Protein AF-A0A0S2DE59-F1 (afdb_monomer_lite)

pLDDT: mean 85.63, std 10.28, range [42.84, 95.5]

Sequence (108 aa):
MTPVGAQGLGSAGPAKLTDGYILSFATLRGLSGAIDIGVEEAPCFSPERAAALVGGATGSVEFDAHMIDHGKTYTIEKNGFYVSFATTDETYRCVKAIHLWPSDKKAP

Structure (mmCIF, N/CA/C/O backbone):
data_AF-A0A0S2DE59-F1
#
_entry.id   AF-A0A0S2DE59-F1
#
loop_
_atom_site.group_PDB
_atom_site.id
_atom_site.type_symbol
_atom_site.label_atom_id
_atom_site.label_alt_id
_atom_site.label_comp_id
_atom_site.label_asym_id
_atom_site.label_entity_id
_atom_site.label_seq_id
_atom_site.pdbx_PDB_ins_code
_atom_site.Cartn_x
_atom_site.Cartn_y
_atom_site.Cartn_z
_atom_site.occupancy
_atom_site.B_iso_or_equiv
_atom_site.auth_seq_id
_atom_site.auth_comp_id
_atom_site.auth_asym_id
_atom_site.auth_atom_id
_atom_site.pdbx_PDB_model_num
ATOM 1 N N . MET A 1 1 ? -13.731 -6.563 23.453 1.00 42.84 1 MET A N 1
ATOM 2 C CA . MET A 1 1 ? -12.371 -6.320 22.928 1.00 42.84 1 MET A CA 1
ATOM 3 C C . MET A 1 1 ? -11.802 -5.118 23.662 1.00 42.84 1 MET A C 1
ATOM 5 O O . MET A 1 1 ? -12.529 -4.146 23.820 1.00 42.84 1 MET A O 1
ATOM 9 N N . THR A 1 2 ? -10.574 -5.202 24.171 1.00 50.81 2 THR A N 1
ATOM 10 C CA . THR A 1 2 ? -9.914 -4.078 24.854 1.00 50.81 2 THR A CA 1
ATOM 11 C C . THR A 1 2 ? -9.525 -3.017 23.818 1.00 50.81 2 THR A C 1
ATOM 13 O O . THR A 1 2 ? -8.991 -3.399 22.774 1.00 50.81 2 THR A O 1
ATOM 16 N N . PRO A 1 3 ? -9.790 -1.719 24.052 1.00 59.22 3 PRO A N 1
ATOM 17 C CA . PRO A 1 3 ? -9.374 -0.664 23.137 1.00 59.22 3 PRO A CA 1
ATOM 18 C C . PRO A 1 3 ? -7.858 -0.664 22.961 1.00 59.22 3 PRO A C 1
ATOM 20 O O . PRO A 1 3 ? -7.110 -0.835 23.925 1.00 59.22 3 PRO A O 1
ATOM 23 N N . VAL A 1 4 ? -7.410 -0.444 21.729 1.00 66.00 4 VAL A N 1
ATOM 24 C CA . VAL A 1 4 ? -5.995 -0.227 21.438 1.00 66.00 4 VAL A CA 1
ATOM 25 C C . VAL A 1 4 ? -5.596 1.105 22.073 1.00 66.00 4 VAL A C 1
ATOM 27 O O . VAL A 1 4 ? -6.142 2.147 21.720 1.00 66.00 4 VAL A O 1
ATOM 30 N N . GLY A 1 5 ? -4.712 1.057 23.072 1.00 68.81 5 GLY A N 1
ATOM 31 C CA . GLY A 1 5 ? -4.244 2.243 23.794 1.00 68.81 5 GLY A CA 1
ATOM 32 C C . GLY A 1 5 ? -3.458 3.207 22.901 1.00 68.81 5 GLY A C 1
ATOM 33 O O . GLY A 1 5 ? -3.206 2.930 21.729 1.00 68.81 5 GLY A O 1
ATOM 34 N N . ALA A 1 6 ? -3.018 4.336 23.464 1.00 71.25 6 ALA A N 1
ATOM 35 C CA . ALA A 1 6 ? -2.311 5.387 22.721 1.00 71.25 6 ALA A CA 1
ATOM 36 C C . ALA A 1 6 ? -1.071 4.881 21.954 1.00 71.25 6 ALA A C 1
ATOM 38 O O . ALA A 1 6 ? -0.744 5.414 20.896 1.00 71.25 6 ALA A O 1
ATOM 39 N N . GLN A 1 7 ? -0.414 3.836 22.462 1.00 72.25 7 GLN A N 1
ATOM 40 C CA . GLN A 1 7 ? 0.773 3.227 21.863 1.00 72.25 7 GLN A CA 1
ATOM 41 C C . GLN A 1 7 ? 0.477 2.432 20.584 1.00 72.25 7 GLN A C 1
ATOM 43 O O . GLN A 1 7 ? 1.384 2.237 19.779 1.00 72.25 7 GLN A O 1
ATOM 48 N N . GLY A 1 8 ? -0.767 1.998 20.360 1.00 76.69 8 GLY A N 1
ATOM 49 C CA . GLY A 1 8 ? -1.088 1.114 19.244 1.00 76.69 8 GLY A CA 1
ATOM 50 C C . GLY A 1 8 ? -0.879 -0.377 19.532 1.00 76.69 8 GLY A C 1
ATOM 51 O O . GLY A 1 8 ? -0.639 -0.789 20.666 1.00 76.69 8 GLY A O 1
ATOM 52 N N . LEU A 1 9 ? -0.988 -1.187 18.480 1.00 79.25 9 LEU A N 1
ATOM 53 C CA . LEU A 1 9 ? -0.587 -2.594 18.449 1.00 79.25 9 LEU A CA 1
ATOM 54 C C . LEU A 1 9 ? 0.490 -2.773 17.383 1.00 79.25 9 LEU A C 1
ATOM 56 O O . LEU A 1 9 ? 0.419 -2.155 16.326 1.00 79.25 9 LEU A O 1
ATOM 60 N N . GLY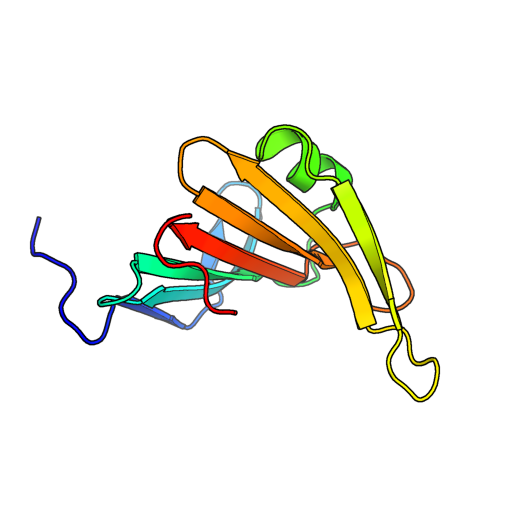 A 1 10 ? 1.464 -3.638 17.636 1.00 73.81 10 GLY A N 1
ATOM 61 C CA . GLY A 1 10 ? 2.498 -3.974 16.667 1.00 73.81 10 GLY A CA 1
ATOM 62 C C . GLY A 1 10 ? 2.885 -5.438 16.780 1.00 73.81 10 GLY A C 1
ATOM 63 O O . GLY A 1 10 ? 2.925 -5.992 17.877 1.00 73.81 10 GLY A O 1
ATOM 64 N N . SER A 1 11 ? 3.171 -6.059 15.643 1.00 74.19 11 SER A N 1
ATOM 65 C CA . SER A 1 11 ? 3.798 -7.372 15.562 1.00 74.19 11 SER A CA 1
ATOM 66 C C . SER A 1 11 ? 5.067 -7.236 14.730 1.00 74.19 11 SER A C 1
ATOM 68 O O . SER A 1 11 ? 5.021 -6.778 13.586 1.00 74.19 11 SER A O 1
ATOM 70 N N . ALA A 1 12 ? 6.199 -7.615 15.325 1.00 70.06 12 ALA A N 1
ATOM 71 C CA . ALA A 1 12 ? 7.418 -7.872 14.574 1.00 70.06 12 ALA A CA 1
ATOM 72 C C . ALA A 1 12 ? 7.220 -9.181 13.794 1.00 70.06 12 ALA A C 1
ATOM 74 O O . ALA A 1 12 ? 6.844 -10.192 14.391 1.00 70.06 12 ALA A O 1
ATOM 75 N N . GLY A 1 13 ? 7.399 -9.143 12.472 1.00 68.94 13 GLY A N 1
ATOM 76 C CA . GLY A 1 13 ? 7.365 -10.332 11.626 1.00 68.94 13 GLY A CA 1
ATOM 77 C C . GLY A 1 13 ? 8.661 -11.153 11.720 1.00 68.94 13 GLY A C 1
ATOM 78 O O . GLY A 1 13 ? 9.533 -10.848 12.539 1.00 68.94 13 GLY A O 1
ATOM 79 N N . PRO A 1 14 ? 8.802 -12.206 10.896 1.00 79.81 14 PRO A N 1
ATOM 80 C CA . PRO A 1 14 ? 7.920 -12.553 9.781 1.00 79.81 14 PRO A CA 1
ATOM 81 C C . PRO A 1 14 ? 6.655 -13.317 10.210 1.00 79.81 14 PRO A C 1
ATOM 83 O O . PRO A 1 14 ? 6.728 -14.321 10.918 1.00 79.81 14 PRO A O 1
ATOM 86 N N . ALA A 1 15 ? 5.488 -12.886 9.723 1.00 85.31 15 ALA A N 1
ATOM 87 C CA . ALA A 1 15 ? 4.222 -13.609 9.858 1.00 85.31 15 ALA A CA 1
ATOM 88 C C . ALA A 1 15 ? 3.778 -14.156 8.495 1.00 85.31 15 ALA A C 1
ATOM 90 O O . ALA A 1 15 ? 3.480 -13.393 7.576 1.00 85.31 15 ALA A O 1
ATOM 91 N N . LYS A 1 16 ? 3.729 -15.485 8.356 1.00 89.19 16 LYS A N 1
ATOM 92 C CA . LYS A 1 16 ? 3.274 -16.146 7.127 1.00 89.19 16 LYS A CA 1
ATOM 93 C C . LYS A 1 16 ? 1.747 -16.231 7.093 1.00 89.19 16 LYS A C 1
ATOM 95 O O . LYS A 1 16 ? 1.134 -16.768 8.014 1.00 89.19 16 LYS A O 1
ATOM 100 N N . LEU A 1 17 ? 1.152 -15.737 6.016 1.00 88.25 17 LEU A N 1
ATOM 101 C CA . LEU A 1 17 ? -0.279 -15.801 5.744 1.00 88.25 17 LEU A CA 1
ATOM 102 C C . LEU A 1 17 ? -0.679 -17.161 5.153 1.00 88.25 17 LEU A C 1
ATOM 104 O O . LEU A 1 17 ? 0.152 -17.931 4.663 1.00 88.25 17 LEU A O 1
ATOM 108 N N . THR A 1 18 ? -1.976 -17.466 5.191 1.00 89.31 18 THR A N 1
ATOM 109 C CA . THR A 1 18 ? -2.533 -18.738 4.694 1.00 89.31 18 THR A CA 1
ATOM 110 C C . THR A 1 18 ? -2.370 -18.922 3.187 1.00 89.31 18 THR A C 1
ATOM 112 O O . THR A 1 18 ? -2.295 -20.053 2.715 1.00 89.31 18 THR A O 1
ATOM 115 N N . ASP A 1 19 ? -2.272 -17.828 2.438 1.00 86.62 19 ASP A N 1
ATOM 116 C CA . ASP A 1 19 ? -2.011 -17.794 0.999 1.00 86.62 19 ASP A CA 1
ATOM 117 C C . ASP A 1 19 ? -0.509 -17.795 0.652 1.00 86.62 19 ASP A C 1
ATOM 119 O O . ASP A 1 19 ? -0.138 -17.751 -0.519 1.00 86.62 19 ASP A O 1
ATOM 123 N N . GLY A 1 20 ? 0.361 -17.908 1.662 1.00 88.31 20 GLY A N 1
ATOM 124 C CA . GLY A 1 20 ? 1.798 -18.100 1.503 1.00 88.31 20 GLY A CA 1
ATOM 125 C C . GLY A 1 20 ? 2.633 -16.821 1.486 1.00 88.31 20 GLY A C 1
ATOM 126 O O . GLY A 1 20 ? 3.857 -16.940 1.543 1.00 88.31 20 GLY A O 1
ATOM 127 N N . TYR A 1 21 ? 2.013 -15.637 1.463 1.00 89.56 21 TYR A N 1
ATOM 128 C CA . TYR A 1 21 ? 2.719 -14.356 1.576 1.00 89.56 21 TYR A CA 1
ATOM 129 C C . TYR A 1 21 ? 3.241 -14.121 2.993 1.00 89.56 21 TYR A C 1
ATOM 131 O O . TYR A 1 21 ? 2.746 -14.702 3.961 1.00 89.56 21 TYR A O 1
ATOM 139 N N . ILE A 1 22 ? 4.271 -13.287 3.117 1.00 90.69 22 ILE A N 1
ATOM 140 C CA . ILE A 1 22 ? 4.945 -13.033 4.389 1.00 90.69 22 ILE A CA 1
ATOM 141 C C . ILE A 1 22 ? 4.855 -11.543 4.704 1.00 90.69 22 ILE A C 1
ATOM 143 O O . ILE A 1 22 ? 5.204 -10.701 3.880 1.00 90.69 22 ILE A O 1
ATOM 147 N N . LEU A 1 23 ? 4.381 -11.233 5.909 1.00 89.06 23 LEU A N 1
ATOM 148 C CA . LEU A 1 23 ? 4.396 -9.885 6.460 1.00 89.06 23 LEU A CA 1
ATOM 149 C C . LEU A 1 23 ? 5.667 -9.697 7.285 1.00 89.06 23 LEU A C 1
ATOM 151 O O . LEU A 1 23 ? 5.885 -10.444 8.242 1.00 89.06 23 LEU A O 1
ATOM 155 N N . SER A 1 24 ? 6.479 -8.701 6.944 1.00 88.12 24 SER A N 1
ATOM 156 C CA . SER A 1 24 ? 7.697 -8.359 7.688 1.00 88.12 24 SER A CA 1
ATOM 157 C C . SER A 1 24 ? 7.375 -7.603 8.980 1.00 88.12 24 SER A C 1
ATOM 159 O O . SER A 1 24 ? 8.052 -7.767 9.995 1.00 88.12 24 SER A O 1
ATOM 161 N N . PHE A 1 25 ? 6.289 -6.828 8.982 1.00 87.62 25 PHE A N 1
ATOM 162 C CA . PHE A 1 25 ? 5.700 -6.226 10.175 1.00 87.62 25 PHE A CA 1
ATOM 163 C C . PHE A 1 25 ? 4.242 -5.829 9.927 1.00 87.62 25 PHE A C 1
ATOM 165 O O . PHE A 1 25 ? 3.812 -5.647 8.788 1.00 87.62 25 PHE A O 1
ATOM 172 N N . ALA A 1 26 ? 3.491 -5.625 11.006 1.00 88.25 26 ALA A N 1
ATOM 173 C CA . ALA A 1 26 ? 2.213 -4.923 10.960 1.00 88.25 26 ALA A CA 1
ATOM 174 C C . ALA A 1 26 ? 2.041 -4.081 12.223 1.00 88.25 26 ALA A C 1
ATOM 176 O O . ALA A 1 26 ? 2.278 -4.562 13.334 1.00 88.25 26 ALA A O 1
ATOM 177 N N . THR A 1 27 ? 1.617 -2.831 12.065 1.00 88.62 27 THR A N 1
ATOM 178 C CA . THR A 1 27 ? 1.339 -1.928 13.183 1.00 88.62 27 THR A CA 1
ATOM 179 C C . THR A 1 27 ? 0.011 -1.211 12.982 1.00 88.62 27 THR A C 1
ATOM 181 O O . THR A 1 27 ? -0.353 -0.869 11.863 1.00 88.62 27 THR A O 1
ATOM 184 N N . LEU A 1 28 ? -0.713 -0.992 14.075 1.00 87.50 28 LEU A N 1
ATOM 185 C CA . LEU A 1 28 ? -1.902 -0.155 14.164 1.00 87.50 28 LEU A CA 1
ATOM 186 C C . LEU A 1 28 ? -1.596 0.952 15.166 1.00 87.50 28 LEU A C 1
ATOM 188 O O . LEU A 1 28 ? -1.454 0.689 16.359 1.00 87.50 28 LEU A O 1
ATOM 192 N N . ARG A 1 29 ? -1.508 2.192 14.703 1.00 84.50 29 ARG A N 1
ATOM 193 C CA . ARG A 1 29 ? -1.213 3.352 15.543 1.00 84.50 29 ARG A CA 1
ATOM 194 C C . ARG A 1 29 ? -2.464 3.781 16.301 1.00 84.50 29 ARG A C 1
ATOM 196 O O . ARG A 1 29 ? -3.463 4.141 15.687 1.00 84.50 29 ARG A O 1
ATOM 203 N N . GLY A 1 30 ? -2.404 3.796 17.632 1.00 81.31 30 GLY A N 1
ATOM 204 C CA . GLY A 1 30 ? -3.581 4.022 18.482 1.00 81.31 30 GLY A CA 1
ATOM 205 C C . GLY A 1 30 ? -4.285 5.364 18.250 1.00 81.31 30 GLY A C 1
ATOM 206 O O . GLY A 1 30 ? -5.502 5.409 18.106 1.00 81.31 30 GLY A O 1
ATOM 207 N N . LEU A 1 31 ? -3.531 6.466 18.167 1.00 82.31 31 LEU A N 1
ATOM 208 C CA . LEU A 1 31 ? -4.113 7.812 18.050 1.00 82.31 31 LEU A CA 1
ATOM 209 C C . LEU A 1 31 ? -4.636 8.129 16.639 1.00 82.31 31 LEU A C 1
ATOM 211 O O . LEU A 1 31 ? -5.742 8.659 16.476 1.00 82.31 31 LEU A O 1
ATOM 215 N N . SER A 1 32 ? -3.847 7.809 15.610 1.00 83.94 32 SER A N 1
ATOM 216 C CA . SER A 1 32 ? -4.228 8.077 14.221 1.00 83.94 32 SER A CA 1
ATOM 217 C C . SER A 1 32 ? -5.159 7.013 13.646 1.00 83.94 32 SER A C 1
ATOM 219 O O . SER A 1 32 ? -5.842 7.284 12.668 1.00 83.94 32 SER A O 1
ATOM 221 N N . GLY A 1 33 ? -5.204 5.813 14.230 1.00 84.81 33 GLY A N 1
ATOM 222 C CA . GLY A 1 33 ? -5.862 4.654 13.625 1.00 84.81 33 GLY A CA 1
ATOM 223 C C . GLY A 1 33 ? -5.171 4.170 12.34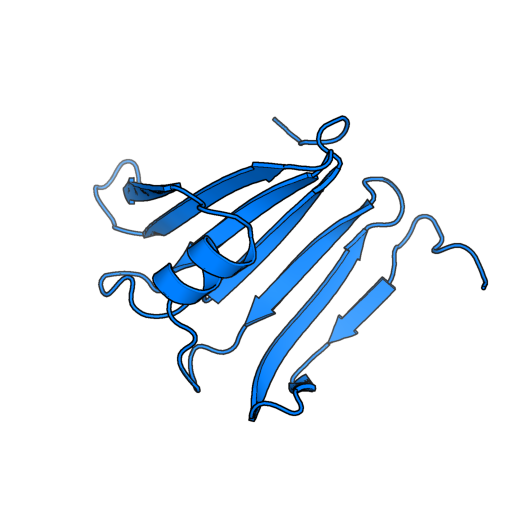7 1.00 84.81 33 GLY A C 1
ATOM 224 O O . GLY A 1 33 ? -5.751 3.368 11.621 1.00 84.81 33 GLY A O 1
ATOM 225 N N . ALA A 1 34 ? -3.967 4.671 12.050 1.00 90.00 34 ALA A N 1
ATOM 226 C CA . ALA A 1 34 ? -3.227 4.291 10.856 1.00 90.00 34 ALA A CA 1
ATOM 227 C C . ALA A 1 34 ? -2.724 2.852 10.972 1.00 90.00 34 ALA A C 1
ATOM 229 O O . ALA A 1 34 ? -2.301 2.431 12.050 1.00 90.00 34 ALA A O 1
ATOM 230 N N . ILE A 1 35 ? -2.748 2.126 9.862 1.00 91.31 35 ILE A N 1
ATOM 231 C CA . ILE A 1 35 ? -2.252 0.759 9.761 1.00 91.31 35 ILE A CA 1
ATOM 232 C C . ILE A 1 35 ? -1.076 0.762 8.793 1.00 91.31 35 ILE A C 1
ATOM 234 O O . ILE A 1 35 ? -1.234 1.134 7.634 1.00 91.31 35 ILE A O 1
ATOM 238 N N . ASP A 1 36 ? 0.081 0.319 9.267 1.00 91.31 36 ASP A N 1
ATOM 239 C CA . ASP A 1 36 ? 1.290 0.163 8.464 1.00 91.31 36 ASP A CA 1
ATOM 240 C C . ASP A 1 36 ? 1.617 -1.331 8.368 1.00 91.31 36 ASP A C 1
ATOM 242 O O . ASP A 1 36 ? 1.735 -2.004 9.395 1.00 91.31 36 ASP A O 1
ATOM 246 N N . ILE A 1 37 ? 1.760 -1.852 7.152 1.00 91.12 37 ILE A N 1
ATOM 247 C CA . ILE A 1 37 ? 2.051 -3.262 6.877 1.00 91.12 37 ILE A CA 1
ATOM 248 C C . ILE A 1 37 ? 3.279 -3.339 5.975 1.00 91.12 37 ILE A C 1
ATOM 250 O O . ILE A 1 37 ? 3.279 -2.801 4.869 1.00 91.12 37 ILE A O 1
ATOM 254 N N . GLY A 1 38 ? 4.308 -4.042 6.438 1.00 89.94 38 GLY A N 1
ATOM 255 C CA . GLY A 1 38 ? 5.451 -4.430 5.623 1.00 89.94 38 GLY A CA 1
ATOM 256 C C . GLY A 1 38 ? 5.215 -5.796 4.993 1.00 89.94 38 GLY A C 1
ATOM 257 O O . GLY A 1 38 ? 4.754 -6.721 5.667 1.00 89.94 38 GLY A O 1
ATOM 258 N N . VAL A 1 39 ? 5.533 -5.928 3.709 1.00 90.56 39 VAL A N 1
ATOM 259 C CA . VAL A 1 39 ? 5.403 -7.175 2.948 1.00 90.56 39 VAL A CA 1
ATOM 260 C C . VAL A 1 39 ? 6.794 -7.584 2.477 1.00 90.56 39 VAL A C 1
ATOM 262 O O . VAL A 1 39 ? 7.547 -6.750 1.983 1.00 90.56 39 VAL A O 1
ATOM 265 N N . GLU A 1 40 ? 7.154 -8.853 2.654 1.00 87.88 40 GLU A N 1
ATOM 266 C CA . GLU A 1 40 ? 8.398 -9.381 2.087 1.00 87.88 40 GLU A CA 1
ATOM 267 C C . GLU A 1 40 ? 8.321 -9.399 0.555 1.00 87.88 40 GLU A C 1
ATOM 269 O O . GLU A 1 40 ? 7.288 -9.747 -0.021 1.00 87.88 40 GLU A O 1
ATOM 274 N N . GLU A 1 41 ? 9.432 -9.097 -0.119 1.00 83.25 41 GLU A N 1
ATOM 275 C CA . GLU A 1 41 ? 9.487 -9.081 -1.590 1.00 83.25 41 GLU A CA 1
ATOM 276 C C . GLU A 1 41 ? 9.232 -10.464 -2.209 1.00 83.25 41 GLU A C 1
ATOM 278 O O . GLU A 1 41 ? 8.766 -10.576 -3.348 1.00 83.25 41 GLU A O 1
ATOM 283 N N . ALA A 1 42 ? 9.518 -11.528 -1.452 1.00 84.81 42 ALA A N 1
ATOM 284 C CA . ALA A 1 42 ? 9.280 -12.907 -1.842 1.00 84.81 42 ALA A CA 1
ATOM 285 C C . ALA A 1 42 ? 8.392 -13.631 -0.806 1.00 84.81 42 ALA A C 1
ATOM 287 O O . ALA A 1 42 ? 8.760 -13.710 0.367 1.00 84.81 42 ALA A O 1
ATOM 288 N N . PRO A 1 43 ? 7.264 -14.239 -1.228 1.00 87.69 43 PRO A N 1
ATOM 289 C CA . PRO A 1 43 ? 6.757 -14.305 -2.603 1.00 87.69 43 PRO A CA 1
ATOM 290 C C . PRO A 1 43 ? 6.171 -12.969 -3.097 1.00 87.69 43 PRO A C 1
ATOM 292 O O . PRO A 1 43 ? 5.464 -12.281 -2.371 1.00 87.69 43 PRO A O 1
ATOM 295 N N . CYS A 1 44 ? 6.424 -12.635 -4.366 1.00 90.31 44 CYS A N 1
ATOM 296 C CA . CYS A 1 44 ? 6.049 -11.348 -4.958 1.00 90.31 44 CYS A CA 1
ATOM 297 C C . CYS A 1 44 ? 4.526 -11.173 -5.065 1.00 90.31 44 CYS A C 1
ATOM 299 O O . CYS A 1 44 ? 3.847 -11.916 -5.786 1.00 90.31 44 CYS A O 1
ATOM 301 N N . PHE A 1 45 ? 3.980 -10.177 -4.363 1.00 91.56 45 PHE A N 1
ATOM 302 C CA . PHE A 1 45 ? 2.584 -9.762 -4.505 1.00 91.56 45 PHE A CA 1
ATOM 303 C C . PHE A 1 45 ? 2.482 -8.619 -5.517 1.00 91.56 45 PHE A C 1
ATOM 305 O O . PHE A 1 45 ? 3.056 -7.555 -5.291 1.00 91.56 45 PHE A O 1
ATOM 312 N N . SER A 1 46 ? 1.765 -8.815 -6.630 1.00 92.50 46 SER A N 1
ATOM 313 C CA . SER A 1 46 ? 1.758 -7.812 -7.700 1.00 92.50 46 SER A CA 1
ATOM 314 C C . SER A 1 46 ? 0.927 -6.567 -7.348 1.00 92.50 46 SER A C 1
ATOM 316 O O . SER A 1 46 ? -0.158 -6.681 -6.756 1.00 92.50 46 SER A O 1
ATOM 318 N N . PRO A 1 47 ? 1.383 -5.366 -7.738 1.00 92.94 47 PRO A N 1
ATOM 319 C CA . PRO A 1 47 ? 0.659 -4.125 -7.487 1.00 92.94 47 PRO A CA 1
ATOM 320 C C . PRO A 1 47 ? -0.680 -4.039 -8.216 1.00 92.94 47 PRO A C 1
ATOM 322 O O . PRO A 1 47 ? -1.608 -3.441 -7.684 1.00 92.94 47 PRO A O 1
ATOM 325 N N . GLU A 1 48 ? -0.841 -4.660 -9.385 1.00 92.19 48 GLU A N 1
ATOM 326 C CA . GLU A 1 48 ? -2.119 -4.670 -10.111 1.00 92.19 48 GLU A CA 1
ATOM 327 C C . GLU A 1 48 ? -3.182 -5.448 -9.332 1.00 92.19 48 GLU A C 1
ATOM 329 O O . GLU A 1 48 ? -4.344 -5.040 -9.253 1.00 92.19 48 GLU A O 1
ATOM 334 N N . ARG A 1 49 ? -2.775 -6.559 -8.705 1.00 92.44 49 ARG A N 1
ATOM 335 C CA . ARG A 1 49 ? -3.656 -7.350 -7.845 1.00 92.44 49 ARG A CA 1
ATOM 336 C C . ARG A 1 49 ? -4.016 -6.569 -6.585 1.00 92.44 49 ARG A C 1
ATOM 338 O O . ARG A 1 49 ? -5.185 -6.560 -6.202 1.00 92.44 49 ARG A O 1
ATOM 345 N N . ALA A 1 50 ? -3.045 -5.889 -5.972 1.00 92.94 50 ALA A N 1
ATOM 346 C CA . ALA A 1 50 ? -3.287 -5.017 -4.823 1.00 92.94 50 ALA A CA 1
ATOM 347 C C . ALA A 1 50 ? -4.260 -3.884 -5.176 1.00 92.94 50 ALA A C 1
ATOM 349 O O . ALA A 1 50 ? -5.261 -3.696 -4.486 1.00 92.94 50 ALA A O 1
ATOM 350 N N . ALA A 1 51 ? -4.024 -3.200 -6.298 1.00 94.38 51 ALA A N 1
ATOM 351 C CA . ALA A 1 51 ? -4.865 -2.124 -6.804 1.00 94.38 51 ALA A CA 1
ATOM 352 C C . ALA A 1 51 ? -6.308 -2.586 -7.008 1.00 94.38 51 ALA A C 1
ATOM 354 O O . ALA A 1 51 ? -7.231 -1.901 -6.569 1.00 94.38 51 ALA A O 1
ATOM 355 N N . ALA A 1 52 ? -6.515 -3.755 -7.621 1.00 93.56 52 ALA A N 1
ATOM 356 C CA . ALA A 1 52 ? -7.846 -4.313 -7.828 1.00 93.56 52 ALA A CA 1
ATOM 357 C C . ALA A 1 52 ? -8.568 -4.613 -6.502 1.00 93.56 52 ALA A C 1
ATOM 359 O O . ALA A 1 52 ? -9.743 -4.271 -6.359 1.00 93.56 52 ALA A O 1
ATOM 360 N N . LEU A 1 53 ? -7.868 -5.188 -5.514 1.00 91.19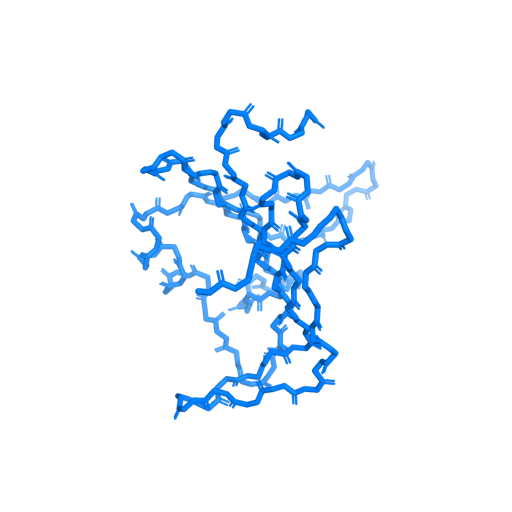 53 LEU A N 1
ATOM 361 C CA . LEU A 1 53 ? -8.442 -5.525 -4.203 1.00 91.19 53 LEU A CA 1
ATOM 362 C C . LEU A 1 53 ? -8.945 -4.297 -3.443 1.00 91.19 53 LEU A C 1
ATOM 364 O O . LEU A 1 53 ? -10.017 -4.340 -2.844 1.00 91.19 53 LEU A O 1
ATOM 368 N N . VAL A 1 54 ? -8.200 -3.192 -3.496 1.00 90.50 54 VAL A N 1
ATOM 369 C CA . VAL A 1 54 ? -8.584 -1.949 -2.805 1.00 90.50 54 VAL A CA 1
ATOM 370 C C . VAL A 1 54 ? -9.590 -1.112 -3.602 1.00 90.50 54 VAL A C 1
ATOM 372 O O . VAL A 1 54 ? -10.050 -0.073 -3.135 1.00 90.50 54 VAL A O 1
ATOM 375 N N . GLY A 1 55 ? -10.010 -1.592 -4.777 1.00 91.06 55 GLY A N 1
ATOM 376 C CA . GLY A 1 55 ? -11.064 -0.983 -5.580 1.00 91.06 55 GLY A CA 1
ATOM 377 C C . GLY A 1 55 ? -10.581 -0.055 -6.691 1.00 91.06 55 GLY A C 1
ATOM 378 O O . GLY A 1 55 ? -11.339 0.833 -7.069 1.00 91.06 55 GLY A O 1
ATOM 379 N N . GLY A 1 56 ? -9.370 -0.277 -7.205 1.00 92.44 56 GLY A N 1
ATOM 380 C CA . GLY A 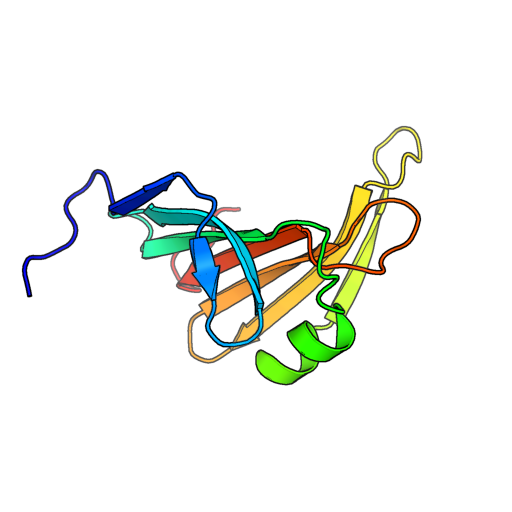1 56 ? -8.823 0.388 -8.388 1.00 92.44 56 GLY A CA 1
ATOM 381 C C . GLY A 1 56 ? -7.810 1.489 -8.084 1.00 92.44 56 GLY A C 1
ATOM 382 O O . GLY A 1 56 ? -7.924 2.570 -8.652 1.00 92.44 56 GLY A O 1
ATOM 383 N N . ALA A 1 57 ? -6.840 1.247 -7.195 1.00 93.75 57 ALA A N 1
ATOM 384 C CA . ALA A 1 57 ? -5.803 2.244 -6.914 1.00 93.75 57 ALA A CA 1
ATOM 385 C C . ALA A 1 57 ? -4.999 2.615 -8.166 1.00 93.75 57 ALA A C 1
ATOM 387 O O . ALA A 1 57 ? -4.628 1.757 -8.969 1.00 93.75 57 ALA A O 1
ATOM 388 N N . THR A 1 58 ? -4.703 3.903 -8.311 1.00 91.25 58 THR A N 1
ATOM 389 C CA . THR A 1 58 ? -3.907 4.440 -9.419 1.00 91.25 58 THR A CA 1
ATOM 390 C C . THR A 1 58 ? -2.491 4.691 -8.949 1.00 91.25 58 THR A C 1
ATOM 392 O O . THR A 1 58 ? -2.312 5.206 -7.846 1.00 91.25 58 THR A O 1
ATOM 395 N N . GLY A 1 59 ? -1.498 4.351 -9.772 1.00 88.88 59 GLY A N 1
ATOM 396 C CA . GLY A 1 59 ? -0.100 4.505 -9.388 1.00 88.88 59 GLY A CA 1
ATOM 397 C C . GLY A 1 59 ? 0.694 5.480 -10.243 1.00 88.88 59 GLY A C 1
ATOM 398 O O . GLY A 1 59 ? 0.536 5.512 -11.464 1.00 88.88 59 GLY A O 1
ATOM 399 N N . SER A 1 60 ? 1.593 6.204 -9.587 1.00 88.62 60 SER A N 1
ATOM 400 C CA . SER A 1 60 ? 2.564 7.131 -10.169 1.00 88.62 60 SER A CA 1
ATOM 401 C C . SER A 1 60 ? 3.976 6.718 -9.771 1.00 88.62 60 SER A C 1
ATOM 403 O O . SER A 1 60 ? 4.189 6.253 -8.653 1.00 88.62 60 SER A O 1
ATOM 405 N N . VAL A 1 61 ? 4.927 6.857 -10.693 1.00 87.69 61 VAL A N 1
ATOM 406 C CA . VAL A 1 61 ? 6.350 6.646 -10.390 1.00 87.69 61 VAL A CA 1
ATOM 407 C C . VAL A 1 61 ? 6.854 7.842 -9.591 1.00 87.69 61 VAL A C 1
ATOM 409 O O . VAL A 1 61 ? 6.526 8.982 -9.933 1.00 87.69 61 VAL A O 1
ATOM 412 N N . GLU A 1 62 ? 7.629 7.581 -8.544 1.00 82.75 62 GLU A N 1
ATOM 413 C CA . GLU A 1 62 ? 8.252 8.610 -7.720 1.00 82.75 62 GLU A CA 1
ATOM 414 C C . GLU A 1 62 ? 9.756 8.661 -7.991 1.00 82.75 62 GLU A C 1
ATOM 416 O O . GLU A 1 62 ? 10.475 7.685 -7.788 1.00 82.75 62 GLU A O 1
ATOM 421 N N . PHE A 1 63 ? 10.225 9.827 -8.436 1.00 85.06 63 PHE A N 1
ATOM 422 C CA . PHE A 1 63 ? 11.646 10.139 -8.551 1.00 85.06 63 PHE A CA 1
ATOM 423 C C . PHE A 1 63 ? 12.022 11.177 -7.500 1.00 85.06 63 PHE A C 1
ATOM 425 O O . PHE A 1 63 ? 11.264 12.124 -7.267 1.00 85.06 63 PHE A O 1
ATOM 432 N N . ASP A 1 64 ? 13.196 11.038 -6.890 1.00 83.94 64 ASP A N 1
ATOM 433 C CA . ASP A 1 64 ? 13.730 12.092 -6.028 1.00 83.94 64 ASP A CA 1
ATOM 434 C C . ASP A 1 64 ? 14.392 13.231 -6.825 1.00 83.94 64 ASP A C 1
ATOM 436 O O . ASP A 1 64 ? 14.470 13.220 -8.056 1.00 83.94 64 ASP A O 1
ATOM 440 N N . ALA A 1 65 ? 14.898 14.239 -6.108 1.00 89.31 65 ALA A N 1
ATOM 441 C CA . ALA A 1 65 ? 15.566 15.401 -6.697 1.00 89.31 65 ALA A CA 1
ATOM 442 C C . ALA A 1 65 ? 16.835 15.059 -7.510 1.00 89.31 65 ALA A C 1
ATOM 444 O O . ALA A 1 65 ? 17.324 15.907 -8.256 1.00 89.31 65 ALA A O 1
ATOM 445 N N . HIS A 1 66 ? 17.363 13.840 -7.378 1.00 92.12 66 HIS A N 1
ATOM 446 C CA . HIS A 1 66 ? 18.515 13.328 -8.116 1.00 92.12 66 HIS A CA 1
ATOM 447 C C . HIS A 1 66 ? 18.115 12.336 -9.218 1.00 92.12 66 HIS A C 1
ATOM 449 O O . HIS A 1 66 ? 18.994 11.699 -9.795 1.00 92.12 66 HIS A O 1
ATOM 455 N N . MET A 1 67 ? 16.818 12.222 -9.539 1.00 85.56 67 MET A N 1
ATOM 456 C CA . MET A 1 67 ? 16.265 11.274 -10.514 1.00 85.56 67 MET A CA 1
ATOM 457 C C . MET A 1 67 ? 16.439 9.799 -10.120 1.00 85.56 67 MET A C 1
ATOM 459 O O . MET A 1 67 ? 16.406 8.927 -10.990 1.00 85.56 67 MET A O 1
ATOM 463 N N . ILE A 1 68 ? 16.609 9.505 -8.827 1.00 86.00 68 ILE A N 1
ATOM 464 C CA . ILE A 1 68 ? 16.600 8.126 -8.330 1.00 86.00 68 ILE A CA 1
ATOM 465 C C . ILE A 1 68 ? 15.148 7.671 -8.225 1.00 86.00 68 ILE A C 1
ATOM 467 O O . ILE A 1 68 ? 14.304 8.384 -7.682 1.00 86.00 68 ILE A O 1
ATOM 471 N N . ASP A 1 69 ? 14.875 6.494 -8.774 1.00 86.00 69 ASP A N 1
ATOM 472 C CA . ASP A 1 69 ? 13.570 5.850 -8.746 1.00 86.00 69 ASP A CA 1
ATOM 473 C C . ASP A 1 69 ? 13.310 5.184 -7.389 1.00 86.00 69 ASP A C 1
ATOM 475 O O . ASP A 1 69 ? 14.047 4.288 -6.983 1.00 86.00 69 ASP A O 1
ATOM 479 N N . HIS A 1 70 ? 12.243 5.602 -6.709 1.00 83.12 70 HIS A N 1
ATOM 480 C CA . HIS A 1 70 ? 11.819 5.061 -5.408 1.00 83.12 70 HIS A CA 1
ATOM 481 C C . HIS A 1 70 ? 10.639 4.088 -5.518 1.00 83.12 70 HIS A C 1
ATOM 483 O O . HIS A 1 70 ? 9.993 3.737 -4.521 1.00 83.12 70 HIS A O 1
ATOM 489 N N . GLY A 1 71 ? 10.349 3.648 -6.742 1.00 86.56 71 GLY A N 1
ATOM 490 C CA . GLY A 1 71 ? 9.246 2.766 -7.050 1.00 86.56 71 GLY A CA 1
ATOM 491 C C . GLY A 1 71 ? 8.025 3.513 -7.585 1.00 86.56 71 GLY A C 1
ATOM 492 O O . GLY A 1 71 ? 7.994 4.721 -7.825 1.00 86.56 71 GLY A O 1
ATOM 493 N N . LYS A 1 72 ? 6.955 2.744 -7.753 1.00 91.06 72 LYS A N 1
ATOM 494 C CA . LYS A 1 72 ? 5.618 3.245 -8.061 1.00 91.06 72 LYS A CA 1
ATOM 495 C C . LYS A 1 72 ? 4.749 3.202 -6.812 1.00 91.06 72 LYS A C 1
ATOM 497 O O . LYS A 1 72 ? 4.572 2.123 -6.235 1.00 91.06 72 LYS A O 1
ATOM 502 N N . THR A 1 73 ? 4.173 4.342 -6.451 1.00 93.25 73 THR A N 1
ATOM 503 C CA . THR A 1 73 ? 3.210 4.470 -5.354 1.00 93.25 73 THR A CA 1
ATOM 504 C C . THR A 1 73 ? 1.805 4.441 -5.919 1.00 93.25 73 THR A C 1
ATOM 506 O O . THR A 1 73 ? 1.470 5.226 -6.803 1.00 93.25 73 THR A O 1
ATOM 509 N N . TYR A 1 74 ? 0.976 3.536 -5.412 1.00 95.00 74 TYR A N 1
ATOM 510 C CA . TYR A 1 74 ? -0.437 3.424 -5.746 1.00 95.00 74 TYR A CA 1
ATOM 511 C C . TYR A 1 74 ? -1.277 3.985 -4.620 1.00 95.00 74 TYR A C 1
ATOM 513 O O . TYR A 1 74 ? -1.052 3.649 -3.461 1.00 95.00 74 TYR A O 1
ATOM 521 N N . THR A 1 75 ? -2.271 4.798 -4.960 1.00 95.00 75 THR A N 1
ATOM 522 C CA . THR A 1 75 ? -3.133 5.436 -3.968 1.00 95.00 75 THR A CA 1
ATOM 523 C C . THR A 1 75 ? -4.603 5.306 -4.337 1.00 95.00 75 THR A C 1
ATOM 525 O O . THR A 1 75 ? -4.974 5.244 -5.514 1.00 95.00 75 THR A O 1
ATOM 528 N N . ILE A 1 76 ? -5.450 5.225 -3.316 1.00 95.50 76 ILE A N 1
ATOM 529 C CA . ILE A 1 76 ? -6.901 5.334 -3.443 1.00 95.50 76 ILE A CA 1
ATOM 530 C C . ILE A 1 76 ? -7.486 5.873 -2.145 1.00 95.50 76 ILE A C 1
ATOM 532 O O . ILE A 1 76 ? -6.985 5.587 -1.061 1.00 95.50 76 ILE A O 1
ATOM 536 N N . GLU A 1 77 ? -8.585 6.607 -2.251 1.00 94.69 77 GLU A N 1
ATOM 537 C CA . GLU A 1 77 ? -9.436 6.909 -1.111 1.00 94.69 77 GLU A CA 1
ATOM 538 C C . GLU A 1 77 ? -10.793 6.236 -1.300 1.00 94.69 77 GLU A C 1
ATOM 540 O O . GLU A 1 77 ? -11.464 6.431 -2.316 1.00 94.69 77 GLU A O 1
ATOM 545 N N . LYS A 1 78 ? -11.185 5.391 -0.345 1.00 90.69 78 LYS A N 1
ATOM 546 C CA . LYS A 1 78 ? -12.433 4.631 -0.415 1.00 90.69 78 LYS A CA 1
ATOM 547 C C . LYS A 1 78 ? -12.926 4.269 0.978 1.00 90.69 78 LYS A C 1
ATOM 549 O O . LYS A 1 78 ? -12.145 3.898 1.845 1.00 90.69 78 LYS A O 1
ATOM 554 N N . ASN A 1 79 ? -14.242 4.332 1.184 1.00 89.81 79 ASN A N 1
ATOM 555 C CA . ASN A 1 79 ? -14.900 3.947 2.441 1.00 89.81 79 ASN A CA 1
ATOM 556 C C . ASN A 1 79 ? -14.327 4.646 3.694 1.00 89.81 79 ASN A C 1
ATOM 558 O O . ASN A 1 79 ? -14.262 4.039 4.759 1.00 89.81 79 ASN A O 1
ATOM 562 N N . GLY A 1 80 ? -13.902 5.909 3.567 1.00 90.56 80 GLY A N 1
ATOM 563 C CA . GLY A 1 80 ? -13.322 6.677 4.674 1.00 90.56 80 GLY A CA 1
ATOM 564 C C . GLY A 1 80 ? -11.884 6.295 5.029 1.00 90.56 80 GLY A C 1
ATOM 565 O O . GLY A 1 80 ? -11.413 6.675 6.098 1.00 90.56 80 GLY A O 1
ATOM 566 N N . PHE A 1 81 ? -11.199 5.551 4.156 1.00 91.88 81 PHE A N 1
ATOM 567 C CA . PHE A 1 81 ? -9.777 5.264 4.274 1.00 91.88 81 PHE A CA 1
ATOM 568 C C . PHE A 1 81 ? -9.017 5.723 3.036 1.00 91.88 81 PHE A C 1
ATOM 570 O O . PHE A 1 81 ? -9.414 5.452 1.901 1.00 91.88 81 PHE A O 1
ATOM 577 N N . TYR A 1 82 ? -7.870 6.341 3.275 1.00 93.88 82 TYR A N 1
ATOM 578 C CA . TYR A 1 82 ? -6.814 6.517 2.297 1.00 93.88 82 TYR A CA 1
ATOM 579 C C . TYR A 1 82 ? -5.879 5.309 2.367 1.00 93.88 82 TYR A C 1
ATOM 581 O O . TYR A 1 82 ? -5.368 4.974 3.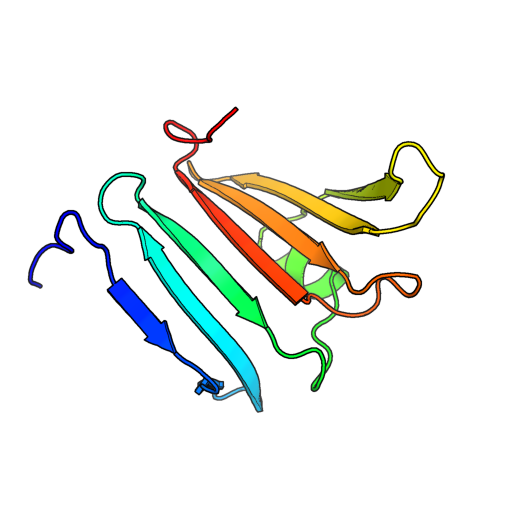437 1.00 93.88 82 TYR A O 1
ATOM 589 N N . VAL A 1 83 ? -5.658 4.651 1.235 1.00 95.00 83 VAL A N 1
ATOM 590 C CA . VAL A 1 83 ? -4.730 3.530 1.094 1.00 95.00 83 VAL A CA 1
ATOM 591 C C . VAL A 1 83 ? -3.612 3.956 0.158 1.00 95.00 83 VAL A C 1
ATOM 593 O O . VAL A 1 83 ? -3.877 4.440 -0.940 1.00 95.00 83 VAL A O 1
ATOM 596 N N . SER A 1 84 ? -2.373 3.747 0.588 1.00 94.62 84 SER A N 1
ATOM 597 C CA . SER A 1 84 ? -1.170 3.899 -0.220 1.00 94.62 84 SER A CA 1
ATOM 598 C C . SER A 1 84 ? -0.368 2.609 -0.170 1.00 94.62 84 SER A C 1
ATOM 600 O O . SER A 1 84 ? -0.222 2.022 0.899 1.00 94.62 84 SER A O 1
ATOM 602 N N . PHE A 1 85 ? 0.174 2.156 -1.291 1.00 94.44 85 PHE A N 1
ATOM 603 C CA . PHE A 1 85 ? 1.167 1.090 -1.276 1.00 94.44 85 PHE A CA 1
ATOM 604 C C . PHE A 1 85 ? 2.265 1.344 -2.297 1.00 94.44 85 PHE A C 1
ATOM 606 O O . PHE A 1 85 ? 2.007 1.793 -3.415 1.00 94.44 85 PHE A O 1
ATOM 613 N N . ALA A 1 86 ? 3.493 1.046 -1.891 1.00 91.44 86 ALA A N 1
ATOM 614 C CA . ALA A 1 86 ? 4.682 1.227 -2.705 1.00 91.44 86 ALA A CA 1
ATOM 615 C C . ALA A 1 86 ? 5.122 -0.106 -3.308 1.00 91.44 86 ALA A C 1
ATOM 617 O O . ALA A 1 86 ? 4.926 -1.178 -2.722 1.00 91.44 86 ALA A O 1
ATOM 618 N N . THR A 1 87 ? 5.744 -0.022 -4.476 1.00 91.12 87 THR A N 1
ATOM 619 C CA . THR A 1 87 ? 6.358 -1.165 -5.151 1.00 91.12 87 THR A CA 1
ATOM 620 C C . THR A 1 87 ? 7.866 -1.198 -4.943 1.00 91.12 87 THR A C 1
ATOM 622 O O . THR A 1 87 ? 8.452 -0.222 -4.479 1.00 91.12 87 THR A O 1
ATOM 625 N N . THR A 1 88 ? 8.486 -2.331 -5.262 1.00 86.75 88 THR A N 1
ATOM 626 C CA . THR A 1 88 ? 9.939 -2.464 -5.373 1.00 86.75 88 THR A CA 1
ATOM 627 C C . THR A 1 88 ? 10.502 -1.459 -6.371 1.00 86.75 88 THR A C 1
ATOM 629 O O . THR A 1 88 ? 9.912 -1.221 -7.431 1.00 86.75 88 THR A O 1
ATOM 632 N N . ASP A 1 89 ? 11.657 -0.902 -6.030 1.00 83.88 89 ASP A N 1
ATOM 633 C CA . ASP A 1 89 ? 12.366 0.089 -6.839 1.00 83.88 89 ASP A CA 1
ATOM 634 C C . ASP A 1 89 ? 12.781 -0.544 -8.178 1.00 83.88 89 ASP A C 1
ATOM 636 O O . ASP A 1 89 ? 12.935 -1.771 -8.265 1.00 83.88 89 ASP A O 1
ATOM 640 N N . GLU A 1 90 ? 12.914 0.279 -9.224 1.00 76.56 90 GLU A N 1
ATOM 641 C CA . GLU A 1 90 ? 13.338 -0.056 -10.600 1.00 76.56 90 GLU A CA 1
ATOM 642 C C . GLU A 1 90 ? 12.408 -0.996 -11.390 1.00 76.56 90 GLU A C 1
ATOM 644 O O . GLU A 1 90 ? 12.198 -0.846 -12.593 1.00 76.56 90 GLU A O 1
ATOM 649 N N . THR A 1 91 ? 11.855 -2.009 -10.731 1.00 79.50 91 THR A N 1
ATOM 650 C CA . THR A 1 91 ? 11.088 -3.093 -11.345 1.00 79.50 91 THR A CA 1
ATOM 651 C C . THR A 1 91 ? 9.587 -2.867 -11.241 1.00 79.50 91 THR A C 1
ATOM 653 O O . THR A 1 91 ? 8.846 -3.343 -12.102 1.00 79.50 91 THR A O 1
ATOM 656 N N . TYR A 1 92 ? 9.133 -2.187 -10.185 1.00 85.81 92 TYR A N 1
ATOM 657 C CA . TYR A 1 92 ? 7.723 -1.979 -9.841 1.00 85.81 92 TYR A CA 1
ATOM 658 C C . TYR A 1 92 ? 6.900 -3.268 -9.745 1.00 85.81 92 TYR A C 1
ATOM 660 O O . TYR A 1 92 ? 5.685 -3.245 -9.925 1.00 85.81 92 TYR A O 1
ATOM 668 N N . ARG A 1 93 ? 7.548 -4.416 -9.524 1.00 88.50 93 ARG A N 1
ATOM 669 C CA . ARG A 1 93 ? 6.910 -5.732 -9.684 1.00 88.50 93 ARG A CA 1
ATOM 670 C C . ARG A 1 93 ? 6.177 -6.209 -8.445 1.00 88.50 93 ARG A C 1
ATOM 672 O O . ARG A 1 93 ? 5.182 -6.918 -8.588 1.00 88.50 93 ARG A O 1
ATOM 679 N N . CYS A 1 94 ? 6.664 -5.856 -7.260 1.00 92.50 94 CYS A N 1
ATOM 680 C CA . 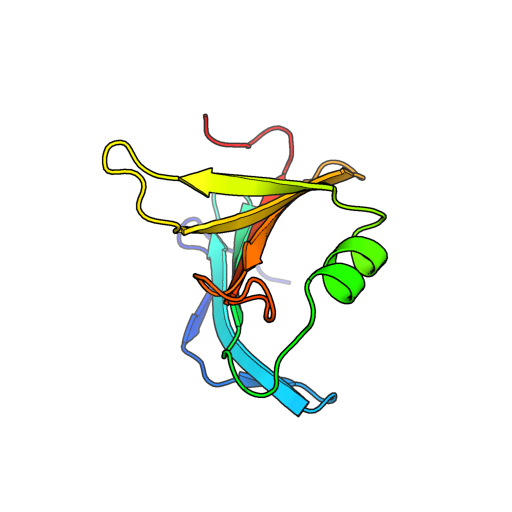CYS A 1 94 ? 6.158 -6.403 -6.006 1.00 92.50 94 CYS A CA 1
ATOM 681 C C . CYS A 1 94 ? 5.786 -5.278 -5.048 1.00 92.50 94 CYS A C 1
ATOM 683 O O . CYS A 1 94 ? 6.490 -4.278 -4.970 1.00 92.50 94 CYS A O 1
ATOM 685 N N . VAL A 1 95 ? 4.690 -5.432 -4.310 1.00 93.12 95 VAL A N 1
ATOM 686 C CA . VAL A 1 95 ? 4.341 -4.535 -3.204 1.00 93.12 95 VAL A CA 1
ATOM 687 C C . VAL A 1 95 ? 5.320 -4.756 -2.051 1.00 93.12 95 VAL A C 1
ATOM 689 O O . VAL A 1 95 ? 5.508 -5.896 -1.636 1.00 93.12 95 VAL A O 1
ATOM 692 N N . LYS A 1 96 ? 5.906 -3.675 -1.525 1.00 90.75 96 LYS A N 1
ATOM 693 C CA . LYS A 1 96 ? 6.855 -3.718 -0.392 1.00 90.75 96 LYS A CA 1
ATOM 694 C C . LYS A 1 96 ? 6.258 -3.201 0.918 1.00 90.75 96 LYS A C 1
ATOM 696 O O . LYS A 1 96 ? 6.592 -3.669 2.004 1.00 90.75 96 LYS A O 1
ATOM 701 N N . ALA A 1 97 ? 5.346 -2.239 0.826 1.00 91.00 97 ALA A N 1
ATOM 702 C CA . ALA A 1 97 ? 4.713 -1.631 1.986 1.00 91.00 97 ALA A CA 1
ATOM 703 C C . ALA A 1 97 ? 3.302 -1.169 1.644 1.00 91.00 97 ALA A C 1
ATOM 705 O O . ALA A 1 97 ? 3.044 -0.707 0.531 1.00 91.00 97 ALA A O 1
ATOM 706 N N . ILE A 1 98 ? 2.406 -1.285 2.619 1.00 93.50 98 ILE A N 1
ATOM 707 C CA . ILE A 1 98 ? 1.026 -0.823 2.547 1.00 93.50 98 ILE A CA 1
ATOM 708 C C . ILE A 1 98 ? 0.780 0.066 3.756 1.00 93.50 98 ILE A C 1
ATOM 710 O O . ILE A 1 98 ? 1.077 -0.300 4.892 1.00 93.50 98 ILE A O 1
ATOM 714 N N . HIS A 1 99 ? 0.181 1.213 3.501 1.00 93.94 99 HIS A N 1
ATOM 715 C CA . HIS A 1 99 ? -0.196 2.181 4.502 1.00 93.94 99 HIS A CA 1
ATOM 716 C C . HIS A 1 99 ? -1.672 2.525 4.343 1.00 93.94 99 HIS A C 1
ATOM 718 O O . HIS A 1 99 ? -2.144 2.827 3.245 1.00 93.94 99 HIS A O 1
ATOM 724 N N . LEU A 1 100 ? -2.411 2.467 5.444 1.00 93.31 100 LEU A N 1
ATOM 725 C CA . LEU A 1 100 ? -3.821 2.814 5.496 1.00 93.31 100 LEU A CA 1
ATOM 726 C C . LEU A 1 100 ? -4.032 3.872 6.570 1.00 93.31 100 LEU A C 1
ATOM 728 O O . LEU A 1 100 ? -3.559 3.729 7.695 1.00 93.31 100 LEU A O 1
ATOM 732 N N . TRP A 1 101 ? -4.806 4.899 6.248 1.00 93.31 101 TRP A N 1
ATOM 733 C CA . TRP A 1 101 ? -5.189 5.948 7.185 1.00 93.31 101 TRP A CA 1
ATOM 734 C C . TRP A 1 101 ? -6.688 6.187 7.102 1.00 93.31 101 TRP A C 1
ATOM 736 O O . TRP A 1 101 ? -7.224 6.196 5.994 1.00 93.31 101 TRP A O 1
ATOM 746 N N . PRO A 1 102 ? -7.370 6.444 8.228 1.00 91.69 102 PRO A N 1
ATOM 747 C CA . PRO A 1 102 ? -8.663 7.110 8.183 1.00 91.69 102 PRO A CA 1
ATOM 748 C C . PRO A 1 102 ? -8.530 8.427 7.404 1.00 91.69 102 PRO A C 1
ATOM 750 O O . PRO A 1 102 ? -7.587 9.189 7.636 1.00 91.69 102 PRO A O 1
ATOM 753 N N . SER A 1 103 ? -9.434 8.684 6.459 1.00 89.81 103 SER A N 1
ATOM 754 C CA . SER A 1 103 ? -9.374 9.848 5.562 1.00 89.81 103 SER A CA 1
ATOM 755 C C . SER A 1 103 ? -9.303 11.178 6.316 1.00 89.81 103 SER A C 1
ATOM 757 O O . SER A 1 103 ? -8.581 12.088 5.919 1.00 89.81 103 SER A O 1
ATOM 759 N N . ASP A 1 104 ? -10.010 11.275 7.441 1.00 86.56 104 ASP A N 1
ATOM 760 C CA . ASP A 1 104 ? -10.061 12.443 8.327 1.00 86.56 104 ASP A CA 1
ATOM 761 C C . ASP A 1 104 ? -8.766 12.671 9.127 1.00 86.56 104 ASP A C 1
ATOM 763 O O . ASP A 1 104 ? -8.603 13.706 9.772 1.00 86.56 104 ASP A O 1
ATOM 767 N N . LYS A 1 105 ? -7.839 11.710 9.086 1.00 78.62 105 LYS A N 1
ATOM 768 C CA . LYS A 1 105 ? -6.574 11.710 9.830 1.00 78.62 105 LYS A CA 1
ATOM 769 C C . LYS A 1 105 ? -5.353 11.518 8.937 1.00 78.62 105 LYS A C 1
ATOM 771 O O . LYS A 1 105 ? -4.266 11.231 9.449 1.00 78.62 105 LYS A O 1
ATOM 776 N N . LYS A 1 106 ? -5.508 11.660 7.617 1.00 68.69 106 LYS A N 1
ATOM 777 C CA . LYS A 1 106 ? -4.378 11.661 6.685 1.00 68.69 106 LYS A CA 1
ATOM 778 C C . LYS A 1 106 ? -3.397 12.760 7.114 1.00 68.69 106 LYS A C 1
ATOM 780 O O . LYS A 1 106 ? -3.773 13.928 7.189 1.00 68.69 106 LYS A O 1
ATOM 785 N N . ALA A 1 107 ? -2.161 12.383 7.440 1.00 55.94 107 ALA A N 1
ATOM 786 C CA . ALA A 1 107 ? -1.109 13.365 7.687 1.00 55.94 107 ALA A CA 1
ATOM 787 C C . ALA A 1 107 ? -0.768 14.088 6.364 1.00 55.94 107 ALA A C 1
ATOM 789 O O . ALA A 1 107 ? -0.781 13.422 5.323 1.00 55.94 107 ALA A O 1
ATOM 790 N N . PRO A 1 108 ? -0.527 15.414 6.385 1.00 42.88 108 PRO A N 1
ATOM 791 C CA . PRO A 1 108 ? -0.028 16.149 5.224 1.00 42.88 108 PRO A CA 1
ATOM 792 C C . PRO A 1 108 ? 1.356 15.662 4.784 1.00 42.88 108 PRO A C 1
ATOM 794 O O . PRO A 1 108 ? 2.126 15.192 5.657 1.00 42.88 108 PRO A O 1
#

Organism: Lysobacter enzymogenes (NCBI:txid69)

Foldseek 3Di:
DDQQDQAWDKDQDQDADPVGWTWRMWTQHRPFRKIKTFTDPPVFDFVVNVCVVVPHWDWDWDADPVRFTPAIWTWDDDPQKIKIWGADGPPNGGTGMIMITRNVRDDD

Radius of gyration: 14.53 Å; chains: 1; bounding box: 33×35×36 Å

Secondary structure (DSSP, 8-state):
-----TT-EEEEEEEE-TTS-EEEEEEE-TTT--EEEEE-SSSPPPHHHHHHHTT--EEEEEE-TT--EEEEEEEEEETTEEEEEEEPTTT--SEEEEEEEEGGG---